Protein AF-A0AAV0LW88-F1 (afdb_monomer)

Structure (mmCIF, N/CA/C/O backbone):
data_AF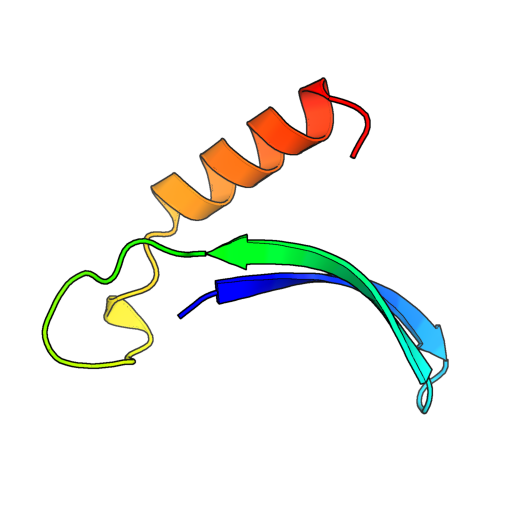-A0AAV0LW88-F1
#
_entry.id   AF-A0AAV0LW88-F1
#
loop_
_atom_site.group_PDB
_atom_site.id
_atom_site.type_symbol
_atom_site.label_atom_id
_atom_site.label_alt_id
_atom_site.label_comp_id
_atom_site.label_asym_id
_atom_site.label_entity_id
_atom_site.label_seq_id
_atom_site.pdbx_PDB_ins_code
_atom_site.Cartn_x
_atom_site.Cartn_y
_atom_site.Cartn_z
_atom_site.occupancy
_atom_site.B_iso_or_equiv
_atom_site.auth_seq_id
_atom_site.auth_comp_id
_atom_site.auth_asym_id
_atom_site.auth_atom_id
_atom_site.pdbx_PDB_model_num
ATOM 1 N N . MET A 1 1 ? 2.564 -9.985 -8.507 1.00 74.88 1 MET A N 1
ATOM 2 C CA . MET A 1 1 ? 2.646 -9.696 -7.054 1.00 74.88 1 MET A CA 1
ATOM 3 C C . MET A 1 1 ? 2.177 -8.257 -6.844 1.00 74.88 1 MET A C 1
ATOM 5 O O . MET A 1 1 ? 2.232 -7.499 -7.805 1.00 74.88 1 MET A O 1
ATOM 9 N N . GLY A 1 2 ? 1.631 -7.884 -5.687 1.00 78.75 2 GLY A N 1
ATOM 10 C CA . GLY A 1 2 ? 1.083 -6.539 -5.459 1.00 78.75 2 GLY A CA 1
ATOM 11 C C . GLY A 1 2 ? 1.079 -6.168 -3.981 1.00 78.75 2 GLY A C 1
ATOM 12 O O . GLY A 1 2 ? 1.195 -7.050 -3.131 1.00 78.75 2 GLY A O 1
ATOM 13 N N . LEU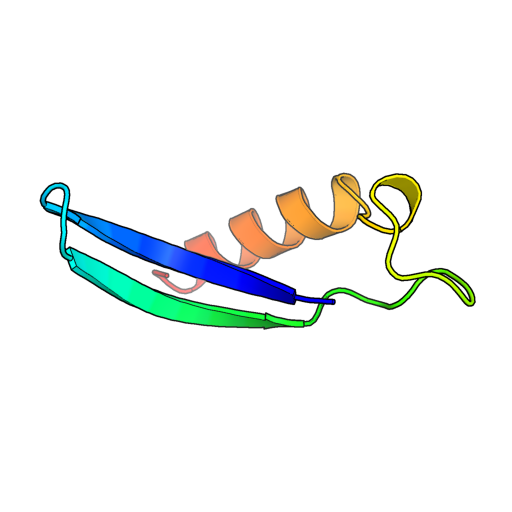 A 1 3 ? 0.962 -4.873 -3.690 1.00 83.62 3 LEU A N 1
ATOM 14 C CA . LEU A 1 3 ? 0.907 -4.350 -2.327 1.00 83.62 3 LEU A CA 1
ATOM 15 C C . LEU A 1 3 ? -0.480 -3.795 -2.019 1.00 83.62 3 LEU A C 1
ATOM 17 O O . LEU A 1 3 ? -1.082 -3.107 -2.843 1.00 83.62 3 LEU A O 1
ATOM 21 N N . MET A 1 4 ? -0.960 -4.099 -0.814 1.00 87.94 4 MET A N 1
ATOM 22 C CA . MET A 1 4 ? -2.182 -3.541 -0.244 1.00 87.94 4 MET A CA 1
ATOM 23 C C . MET A 1 4 ? -1.814 -2.407 0.710 1.00 87.94 4 MET A C 1
ATOM 25 O O . MET A 1 4 ? -0.958 -2.577 1.578 1.00 87.94 4 MET A O 1
ATOM 29 N N . LEU A 1 5 ? -2.474 -1.266 0.549 1.00 86.69 5 LEU A N 1
ATOM 30 C CA . LEU A 1 5 ? -2.393 -0.121 1.444 1.00 86.69 5 LEU A CA 1
ATOM 31 C C . LEU A 1 5 ? -3.692 -0.011 2.229 1.00 86.69 5 LEU A C 1
ATOM 33 O O . LEU A 1 5 ? -4.784 -0.257 1.711 1.00 86.69 5 LEU A O 1
ATOM 37 N N . GLY A 1 6 ? -3.582 0.369 3.491 1.00 89.12 6 GLY A N 1
ATOM 38 C CA . GLY A 1 6 ? -4.723 0.434 4.380 1.00 89.12 6 GLY A CA 1
ATOM 39 C C . GLY A 1 6 ? -4.302 0.631 5.822 1.00 89.12 6 GLY A C 1
ATOM 40 O O . GLY A 1 6 ? -3.166 1.010 6.105 1.00 89.12 6 GLY A O 1
ATOM 41 N N . GLU A 1 7 ? -5.228 0.349 6.725 1.00 89.38 7 GLU A N 1
ATOM 42 C CA . GLU A 1 7 ? -5.035 0.511 8.159 1.00 89.38 7 GLU A CA 1
ATOM 43 C C . GLU A 1 7 ? -5.479 -0.736 8.920 1.00 89.38 7 GLU A C 1
ATOM 45 O O . GLU A 1 7 ? -6.415 -1.443 8.533 1.00 89.38 7 GLU A O 1
ATOM 50 N N . PHE A 1 8 ? -4.793 -0.994 10.026 1.00 91.12 8 PHE A N 1
ATOM 51 C CA . PHE A 1 8 ? -5.222 -1.970 11.015 1.00 91.12 8 PHE A CA 1
ATOM 52 C C . PHE A 1 8 ? -6.215 -1.272 11.943 1.00 91.12 8 PHE A C 1
ATOM 54 O O . PHE A 1 8 ? -5.848 -0.317 12.625 1.00 91.12 8 PHE A O 1
ATOM 61 N N . VAL A 1 9 ? -7.476 -1.708 11.918 1.00 90.88 9 VAL A N 1
ATOM 62 C CA . VAL A 1 9 ? -8.541 -1.129 12.752 1.00 90.88 9 VAL A CA 1
ATOM 63 C C . VAL A 1 9 ? -8.489 -1.738 14.154 1.00 90.88 9 VAL A C 1
ATOM 65 O O . VAL A 1 9 ? -8.630 -1.025 15.143 1.00 90.88 9 VAL A O 1
ATOM 68 N N . ASP A 1 10 ? -8.224 -3.041 14.233 1.00 90.94 10 ASP A N 1
ATOM 69 C CA . ASP A 1 10 ? -7.974 -3.794 15.461 1.00 90.94 10 ASP A CA 1
ATOM 70 C C . ASP A 1 10 ? -7.173 -5.078 15.138 1.00 90.94 10 ASP A C 1
ATOM 72 O O . ASP A 1 10 ? -6.756 -5.287 13.997 1.00 90.94 10 ASP A O 1
ATOM 76 N N . GLU A 1 11 ? -6.923 -5.936 16.134 1.00 91.31 11 GLU A N 1
ATOM 77 C CA . GLU A 1 11 ? -6.158 -7.188 1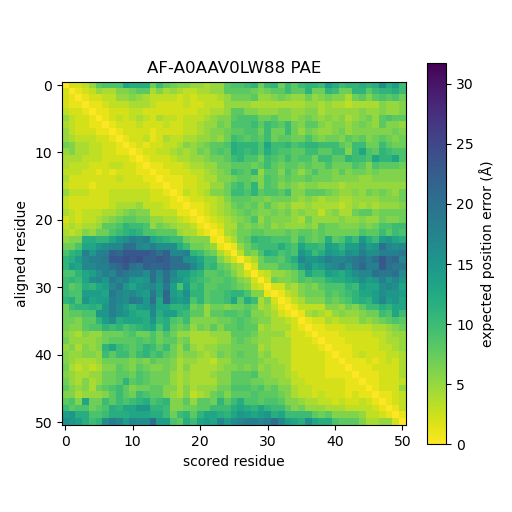5.957 1.00 91.31 11 GLU A CA 1
ATOM 78 C C . GLU A 1 11 ? -6.838 -8.216 15.039 1.00 91.31 11 GLU A C 1
ATOM 80 O O . GLU A 1 11 ? -6.185 -9.141 14.555 1.00 91.31 11 GLU A O 1
ATOM 85 N N . TYR A 1 12 ? -8.136 -8.062 14.781 1.00 92.56 12 TYR A N 1
ATOM 86 C CA . TYR A 1 12 ? -8.943 -8.991 13.992 1.00 92.56 12 TYR A CA 1
ATOM 87 C C . TYR A 1 12 ? -9.437 -8.374 12.678 1.00 92.56 12 TYR A C 1
ATOM 89 O O . TYR A 1 12 ? -9.936 -9.093 11.810 1.00 92.56 12 TYR A O 1
ATOM 97 N N . THR A 1 13 ? -9.269 -7.061 12.505 1.00 85.81 13 THR A N 1
ATOM 98 C CA . THR A 1 13 ? -9.853 -6.291 11.411 1.00 85.81 13 THR A CA 1
ATOM 99 C C . THR A 1 13 ? -8.797 -5.442 10.715 1.00 85.81 13 THR A C 1
ATOM 101 O O . THR A 1 13 ? -8.269 -4.468 11.256 1.00 85.81 13 THR A O 1
ATOM 104 N N . VAL A 1 14 ? -8.552 -5.768 9.446 1.00 92.62 14 VAL A N 1
ATOM 105 C CA . VAL A 1 14 ? -7.701 -4.987 8.541 1.00 92.62 14 VAL A CA 1
ATOM 106 C C . VAL A 1 14 ? -8.575 -4.340 7.478 1.00 92.62 14 VAL A C 1
ATOM 108 O O . VAL A 1 14 ? -9.312 -5.035 6.775 1.00 92.62 14 VAL A O 1
ATOM 111 N N . ARG A 1 15 ? -8.483 -3.016 7.323 1.00 89.56 15 ARG A N 1
ATOM 112 C CA . ARG A 1 15 ? -9.175 -2.292 6.254 1.00 89.56 15 ARG A CA 1
ATOM 113 C C . ARG A 1 15 ? -8.201 -1.974 5.130 1.00 89.56 15 ARG A C 1
ATOM 115 O O . ARG A 1 15 ? -7.331 -1.122 5.280 1.00 89.56 15 ARG A O 1
ATOM 122 N N . VAL A 1 16 ? -8.389 -2.623 3.985 1.00 89.50 16 VAL A N 1
ATOM 123 C CA . VAL A 1 16 ? -7.641 -2.338 2.753 1.00 89.50 16 VAL A CA 1
ATOM 124 C C . VAL A 1 16 ? -8.323 -1.186 2.013 1.00 89.50 16 VAL A C 1
ATOM 126 O O . VAL A 1 16 ? -9.501 -1.278 1.676 1.00 89.50 16 VAL A O 1
ATOM 129 N N . VAL A 1 17 ? -7.593 -0.091 1.798 1.00 88.06 17 VAL A N 1
ATOM 130 C CA . VAL A 1 17 ? -8.081 1.149 1.164 1.00 88.06 17 VAL A CA 1
ATOM 131 C C . VAL A 1 17 ? -7.600 1.262 -0.285 1.00 88.06 17 VAL A C 1
ATOM 133 O O . VAL A 1 17 ? -8.277 1.872 -1.112 1.00 88.06 17 VAL A O 1
ATOM 136 N N . ASP A 1 18 ? -6.451 0.668 -0.612 1.00 85.06 18 ASP A N 1
ATOM 137 C CA . ASP A 1 18 ? -5.918 0.666 -1.971 1.00 85.06 18 ASP A CA 1
ATOM 138 C C . ASP A 1 18 ? -5.067 -0.567 -2.269 1.00 85.06 18 ASP A C 1
ATOM 140 O O . ASP A 1 18 ? -4.520 -1.199 -1.364 1.00 85.06 18 ASP A O 1
ATOM 144 N N . VAL A 1 19 ? -4.935 -0.902 -3.550 1.00 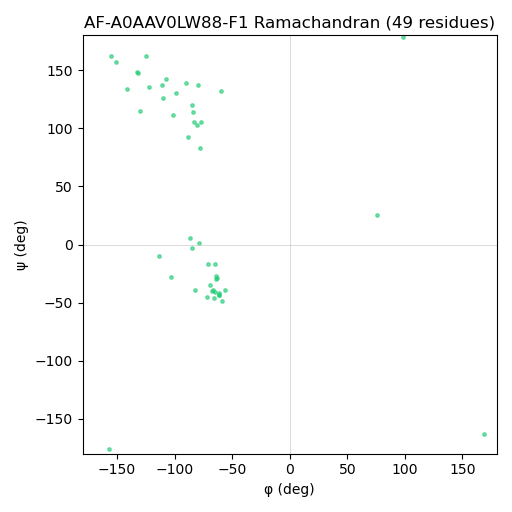85.19 19 VAL A N 1
ATOM 145 C CA . VAL A 1 19 ? -4.084 -2.000 -4.012 1.00 85.19 19 VAL A CA 1
ATOM 146 C C . VAL A 1 19 ? -3.411 -1.587 -5.310 1.00 85.19 19 VAL A C 1
ATOM 148 O O . VAL A 1 19 ? -4.079 -1.112 -6.226 1.00 85.19 19 VAL A O 1
ATOM 151 N N . PHE A 1 20 ? -2.106 -1.817 -5.431 1.00 82.75 20 PHE A N 1
ATOM 152 C CA . PHE A 1 20 ? -1.405 -1.611 -6.695 1.00 82.75 20 PHE A CA 1
ATOM 153 C C . PHE A 1 20 ? -0.507 -2.795 -7.049 1.00 82.75 20 PHE A C 1
ATOM 155 O O . PHE A 1 20 ? 0.011 -3.518 -6.192 1.00 82.75 20 PHE A O 1
ATOM 162 N N . ALA A 1 21 ? -0.366 -3.021 -8.353 1.00 80.75 21 ALA A N 1
ATOM 163 C CA . ALA A 1 21 ? 0.415 -4.122 -8.890 1.00 80.75 21 ALA A CA 1
ATOM 164 C C . ALA A 1 21 ? 1.909 -3.783 -8.869 1.00 80.75 21 ALA A C 1
ATOM 166 O O . ALA A 1 21 ? 2.309 -2.683 -9.247 1.00 80.75 21 ALA A O 1
ATOM 167 N N . MET A 1 22 ? 2.729 -4.754 -8.473 1.00 78.75 22 MET A N 1
ATOM 168 C CA . MET A 1 22 ? 4.174 -4.686 -8.648 1.00 78.75 22 MET A CA 1
ATOM 169 C C . MET A 1 22 ? 4.560 -5.293 -9.998 1.00 78.75 22 MET A C 1
ATOM 171 O O . MET A 1 22 ? 4.009 -6.342 -10.368 1.00 78.75 22 MET A O 1
ATOM 175 N N . PRO A 1 23 ? 5.505 -4.677 -10.730 1.00 71.50 23 PRO A N 1
ATOM 176 C CA . PRO A 1 23 ? 6.040 -5.267 -11.946 1.00 71.50 23 PRO A CA 1
ATOM 177 C C . PRO A 1 23 ? 6.685 -6.615 -11.610 1.00 71.50 23 PRO A C 1
ATOM 179 O O . PRO A 1 23 ? 7.430 -6.749 -10.642 1.00 71.50 23 PRO A O 1
ATOM 182 N N . GLN A 1 24 ? 6.364 -7.643 -12.390 1.00 64.56 24 GLN A N 1
ATOM 183 C CA . GLN A 1 24 ? 6.910 -8.975 -12.173 1.00 64.56 24 GLN A CA 1
ATOM 184 C C . GLN A 1 24 ? 8.321 -9.050 -12.775 1.00 64.56 24 GLN A C 1
ATOM 186 O O . GLN A 1 24 ? 8.471 -9.165 -13.989 1.00 64.56 24 GLN A O 1
ATOM 191 N N . SER A 1 25 ? 9.354 -8.987 -11.934 1.00 61.59 25 SER A N 1
ATOM 192 C CA . SER A 1 25 ? 10.740 -9.227 -12.350 1.00 61.59 25 SER A CA 1
ATOM 193 C C . SER A 1 25 ? 11.059 -10.726 -12.235 1.00 61.59 25 SER A C 1
ATOM 195 O O . SER A 1 25 ? 11.406 -11.217 -11.166 1.00 61.59 25 SER A O 1
ATOM 197 N N . GLY A 1 26 ? 10.872 -11.482 -13.326 1.00 64.31 26 GLY A N 1
ATOM 198 C CA . GLY A 1 26 ? 11.228 -12.910 -13.421 1.00 64.31 26 GLY A CA 1
ATOM 199 C C . GLY A 1 26 ? 10.093 -13.931 -13.199 1.00 64.31 26 GLY A C 1
ATOM 200 O O . GLY A 1 26 ? 8.935 -13.597 -12.952 1.00 64.31 26 GLY A O 1
ATOM 201 N N . THR A 1 2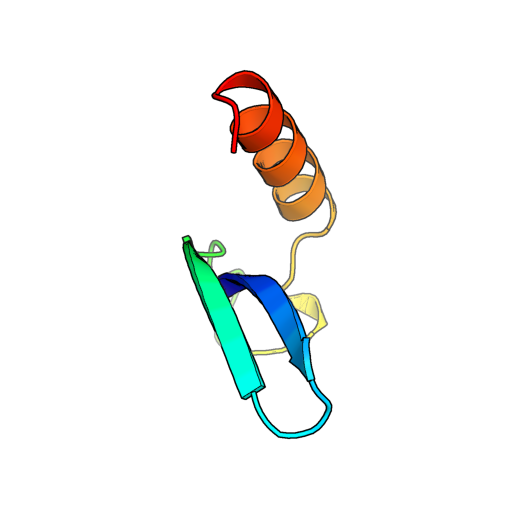7 ? 10.428 -15.223 -13.327 1.00 60.41 27 THR A N 1
ATOM 202 C CA . THR A 1 27 ? 9.488 -16.369 -13.292 1.00 60.41 27 THR A CA 1
ATOM 203 C C . THR A 1 27 ? 9.028 -16.785 -11.889 1.00 60.41 27 THR A C 1
ATOM 205 O O . THR A 1 27 ? 8.273 -17.746 -11.764 1.00 60.41 27 THR A O 1
ATOM 208 N N . GLY A 1 28 ? 9.467 -16.099 -10.832 1.00 56.81 28 GLY A N 1
ATOM 209 C CA . GLY A 1 28 ? 9.157 -16.450 -9.446 1.00 56.81 28 GLY A CA 1
ATOM 210 C C . GLY A 1 28 ? 8.467 -15.313 -8.703 1.00 56.81 28 GLY A C 1
ATOM 211 O O . GLY A 1 28 ? 8.885 -14.162 -8.784 1.00 56.81 28 GLY A O 1
ATOM 212 N N . VAL A 1 29 ? 7.418 -15.637 -7.946 1.00 57.72 29 VAL A N 1
ATOM 213 C CA . VAL A 1 29 ? 6.899 -14.752 -6.895 1.00 57.72 29 VAL A CA 1
ATOM 214 C C . VAL A 1 29 ? 7.837 -14.906 -5.696 1.00 57.72 29 VAL A C 1
ATOM 216 O O . VAL A 1 29 ? 7.597 -15.742 -4.831 1.00 57.72 29 VAL A O 1
ATOM 219 N N . SER A 1 30 ? 8.954 -14.178 -5.696 1.00 64.62 30 SER A N 1
ATOM 220 C CA . SER A 1 30 ? 9.974 -14.248 -4.645 1.00 64.62 30 SER A CA 1
ATOM 221 C C . SER A 1 30 ? 10.257 -12.867 -4.043 1.00 64.62 30 SER A C 1
ATOM 223 O O . SER A 1 30 ? 9.877 -11.844 -4.617 1.00 64.62 30 SER A O 1
ATOM 225 N N . VAL A 1 31 ? 10.873 -12.823 -2.856 1.00 61.97 31 VAL A N 1
ATOM 226 C CA . VAL A 1 31 ? 11.163 -11.560 -2.142 1.00 61.97 31 VAL A CA 1
ATOM 227 C C . VAL A 1 31 ? 12.140 -10.696 -2.946 1.00 61.97 31 VAL A C 1
ATOM 229 O O . VAL A 1 31 ? 12.042 -9.475 -2.932 1.00 61.97 31 VAL A O 1
ATOM 232 N N . GLU A 1 32 ? 13.013 -11.324 -3.732 1.00 64.62 32 GLU A N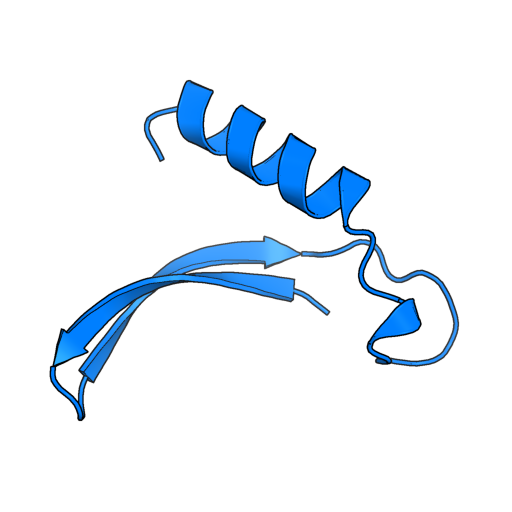 1
ATOM 233 C CA . GLU A 1 32 ? 13.966 -10.661 -4.625 1.00 64.62 32 GLU A CA 1
ATOM 234 C C . GLU A 1 32 ? 13.294 -9.998 -5.840 1.00 64.62 32 GLU A C 1
ATOM 236 O O . GLU A 1 32 ? 13.899 -9.146 -6.486 1.00 64.62 32 GLU A O 1
ATOM 241 N N . ALA A 1 33 ? 12.045 -10.365 -6.152 1.00 62.56 33 ALA A N 1
ATOM 242 C CA . ALA A 1 33 ? 11.256 -9.749 -7.218 1.00 62.56 33 ALA A CA 1
ATOM 243 C C . ALA A 1 33 ? 10.523 -8.471 -6.760 1.00 62.56 33 ALA A C 1
ATOM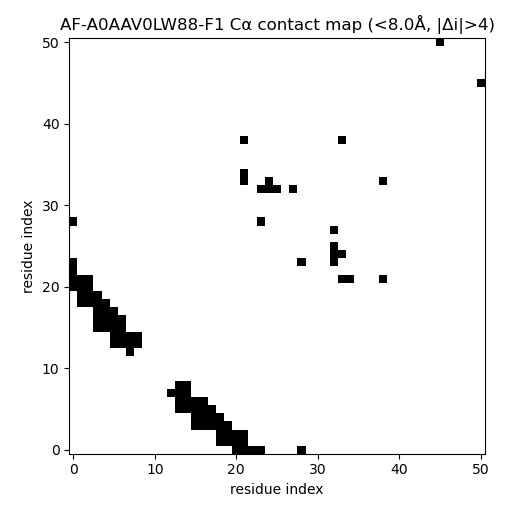 245 O O . ALA A 1 33 ? 9.848 -7.831 -7.570 1.00 62.56 33 ALA A O 1
ATOM 246 N N . VAL A 1 34 ? 10.624 -8.100 -5.474 1.00 66.19 34 VAL A N 1
ATOM 247 C CA . VAL A 1 34 ? 10.119 -6.825 -4.949 1.00 66.19 34 VAL A CA 1
ATOM 248 C C . VAL A 1 34 ? 11.168 -5.744 -5.215 1.00 66.19 34 VAL A C 1
ATOM 250 O O . VAL A 1 34 ? 12.191 -5.669 -4.539 1.00 66.19 34 VAL A O 1
ATOM 253 N N . ASP A 1 35 ? 10.910 -4.872 -6.187 1.00 76.12 35 ASP A N 1
ATOM 254 C CA . ASP A 1 35 ? 11.752 -3.697 -6.408 1.00 76.12 35 ASP A CA 1
ATOM 255 C C . ASP A 1 35 ? 11.445 -2.614 -5.354 1.00 76.12 35 ASP A C 1
ATOM 257 O O . ASP A 1 35 ? 10.424 -1.921 -5.405 1.00 76.12 35 ASP A O 1
ATOM 261 N N . HIS A 1 36 ? 12.355 -2.461 -4.389 1.00 74.25 36 HIS A N 1
ATOM 262 C CA . HIS A 1 36 ? 12.257 -1.465 -3.320 1.00 74.25 36 HIS A CA 1
ATOM 263 C C . HIS A 1 36 ? 12.289 -0.013 -3.826 1.00 74.25 36 HIS A C 1
ATOM 265 O O . HIS A 1 36 ? 11.692 0.870 -3.201 1.00 74.25 36 HIS A O 1
ATOM 271 N N . VAL A 1 37 ? 12.951 0.252 -4.957 1.00 80.19 37 VAL A N 1
ATOM 272 C CA . VAL A 1 37 ? 12.995 1.587 -5.569 1.00 80.19 37 VAL A CA 1
ATOM 273 C C . VAL A 1 37 ? 11.631 1.909 -6.166 1.00 80.19 37 VAL A C 1
ATOM 275 O O . VAL A 1 37 ? 11.082 2.983 -5.914 1.00 80.19 37 VAL A O 1
ATOM 278 N N . PHE A 1 38 ? 11.040 0.954 -6.888 1.00 77.00 38 PHE A N 1
ATOM 279 C CA . PHE A 1 38 ? 9.694 1.105 -7.439 1.00 77.00 38 PHE A CA 1
ATOM 280 C C . PHE A 1 38 ? 8.646 1.290 -6.335 1.00 77.00 38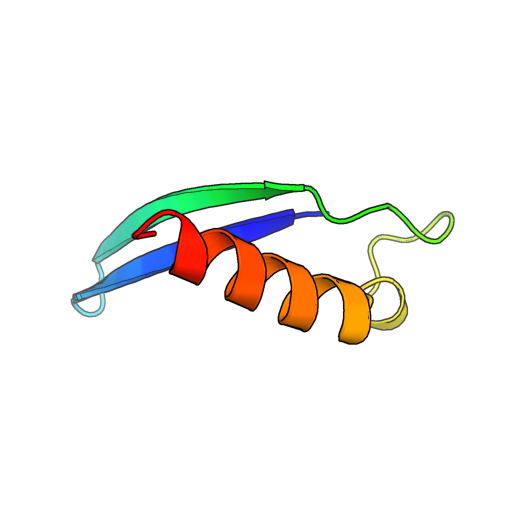 PHE A C 1
ATOM 282 O O . PHE A 1 38 ? 7.804 2.181 -6.430 1.00 77.00 38 PHE A O 1
ATOM 289 N N . GLN A 1 39 ? 8.731 0.510 -5.254 1.00 77.62 39 GLN A N 1
ATOM 290 C CA . GLN A 1 39 ? 7.832 0.643 -4.107 1.00 77.62 39 GLN A CA 1
ATOM 291 C C . GLN A 1 39 ? 7.888 2.041 -3.481 1.00 77.62 39 GLN A C 1
ATOM 293 O O . GLN A 1 39 ? 6.844 2.644 -3.240 1.00 77.62 39 GLN A O 1
ATOM 298 N N . THR A 1 40 ? 9.091 2.554 -3.219 1.00 81.88 40 THR A N 1
ATOM 299 C CA . THR A 1 40 ? 9.270 3.854 -2.556 1.00 81.88 40 THR A CA 1
ATOM 300 C C . THR A 1 40 ? 8.762 4.991 -3.440 1.00 81.88 40 THR A C 1
ATOM 302 O O . THR A 1 40 ? 7.967 5.814 -2.990 1.00 81.88 40 THR A O 1
ATOM 305 N N . ASN A 1 41 ? 9.121 4.972 -4.726 1.00 84.88 41 ASN A N 1
ATOM 306 C CA . ASN A 1 41 ? 8.653 5.963 -5.692 1.00 84.88 41 ASN A CA 1
ATOM 307 C C . ASN A 1 41 ? 7.126 5.943 -5.837 1.00 84.88 41 ASN A C 1
ATOM 309 O O . ASN A 1 41 ? 6.499 6.998 -5.850 1.00 84.88 41 ASN A O 1
ATOM 313 N N . MET A 1 42 ? 6.512 4.757 -5.909 1.00 82.19 42 MET A N 1
ATOM 314 C CA . MET A 1 42 ? 5.061 4.640 -6.059 1.00 82.19 42 MET A CA 1
ATOM 315 C C . MET A 1 42 ? 4.315 5.139 -4.816 1.00 82.19 42 MET A C 1
ATOM 317 O O . MET A 1 42 ? 3.301 5.821 -4.948 1.00 82.19 42 MET A O 1
ATOM 321 N N . LEU A 1 43 ? 4.831 4.869 -3.612 1.00 83.69 43 LEU A N 1
ATOM 322 C CA . LEU A 1 43 ? 4.280 5.428 -2.374 1.00 83.69 43 LEU A CA 1
ATOM 323 C C . LEU A 1 43 ? 4.363 6.958 -2.358 1.00 83.69 43 LEU A C 1
ATOM 325 O O . LEU A 1 43 ? 3.404 7.615 -1.965 1.00 83.69 43 LEU A O 1
ATOM 329 N N . ASP A 1 44 ? 5.473 7.536 -2.810 1.00 85.25 44 ASP A N 1
ATOM 330 C CA . ASP A 1 44 ? 5.623 8.991 -2.863 1.00 85.25 44 ASP A CA 1
ATOM 331 C C . ASP A 1 44 ? 4.724 9.638 -3.927 1.00 85.25 44 ASP A C 1
ATOM 333 O O . ASP A 1 44 ? 4.171 10.712 -3.689 1.00 85.25 44 ASP A O 1
ATOM 337 N N . MET A 1 45 ? 4.494 8.971 -5.061 1.00 84.44 45 MET A N 1
ATOM 338 C CA . MET A 1 45 ? 3.518 9.415 -6.063 1.00 84.44 45 MET A CA 1
ATOM 339 C C . MET A 1 45 ? 2.075 9.325 -5.545 1.00 84.44 45 MET A C 1
ATOM 341 O O . MET A 1 45 ? 1.287 10.239 -5.781 1.00 84.44 45 MET A O 1
ATOM 345 N N . LEU A 1 46 ? 1.722 8.273 -4.799 1.00 83.31 46 LEU A N 1
ATOM 346 C CA . LEU A 1 46 ? 0.392 8.138 -4.194 1.00 83.31 46 LEU A CA 1
ATOM 347 C C . LEU A 1 46 ? 0.136 9.225 -3.137 1.00 83.31 46 LEU A C 1
ATOM 349 O O . LEU A 1 46 ? -0.917 9.871 -3.189 1.00 83.31 46 LEU A O 1
ATOM 353 N N . LYS A 1 47 ? 1.137 9.549 -2.305 1.00 82.44 47 LYS A N 1
ATOM 354 C CA . LYS A 1 47 ? 1.059 10.668 -1.345 1.00 82.44 47 LYS A CA 1
ATOM 355 C C . LYS A 1 47 ? 0.740 11.999 -2.020 1.00 82.44 47 LYS A C 1
ATOM 357 O O . LYS A 1 47 ? -0.042 12.785 -1.490 1.00 82.44 47 LYS A O 1
ATOM 362 N N . GLN A 1 48 ? 1.310 12.264 -3.199 1.00 80.75 48 GLN A N 1
ATOM 363 C CA . GLN A 1 48 ? 1.032 13.495 -3.954 1.00 80.75 48 GLN A CA 1
ATOM 364 C C . GLN A 1 48 ? -0.429 13.590 -4.411 1.00 80.75 48 GLN A C 1
ATOM 366 O O . GLN A 1 48 ? -0.957 14.689 -4.553 1.00 80.75 48 GLN A O 1
ATOM 371 N N . THR A 1 49 ? -1.095 12.451 -4.607 1.00 83.06 49 THR A N 1
ATOM 372 C CA . THR A 1 49 ? -2.519 12.389 -4.972 1.00 83.06 49 THR A CA 1
ATOM 373 C C . THR A 1 49 ? -3.467 12.411 -3.769 1.00 83.06 49 THR A C 1
ATOM 375 O O . THR A 1 49 ? -4.678 12.296 -3.948 1.00 83.06 49 THR A O 1
ATOM 378 N N . GLY A 1 50 ? -2.940 12.589 -2.550 1.00 75.81 50 GLY A N 1
ATOM 379 C CA . GLY A 1 50 ? -3.728 12.589 -1.316 1.00 75.81 50 GLY A CA 1
ATOM 380 C C . GLY A 1 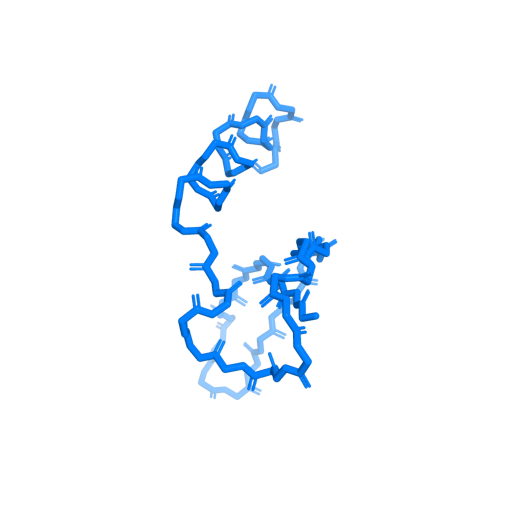50 ? -4.160 11.192 -0.866 1.00 75.81 50 GLY A C 1
ATOM 381 O O . GLY A 1 50 ? -5.192 11.069 -0.206 1.00 75.81 50 GLY A O 1
ATOM 382 N N . ARG A 1 51 ? -3.404 10.158 -1.255 1.00 56.50 51 ARG A N 1
ATOM 383 C CA . ARG A 1 51 ? -3.609 8.765 -0.844 1.00 56.50 51 ARG A CA 1
ATOM 384 C C . ARG A 1 51 ? -2.499 8.294 0.084 1.00 56.50 51 ARG A C 1
ATOM 386 O O . ARG A 1 51 ? -1.334 8.698 -0.134 1.00 56.50 51 ARG A O 1
#

Organism: NCBI:txid586396

Solvent-accessible surface area (backbone atoms only — not comparable to full-atom values): 3301 Å² total; per-residue (Å²): 102,67,53,78,40,65,48,75,78,51,100,88,40,74,47,78,77,45,74,51,79,46,74,76,57,69,99,54,99,48,79,87,30,59,56,64,66,60,52,53,53,50,53,54,54,38,46,74,73,77,90

Radius of gyration: 12.86 Å; Cα contacts (8 Å, |Δi|>4): 47; chains: 1; bounding box: 24×30×29 Å

InterPro domains:
  IPR000555 JAB1/MPN/MOV34 metalloenzyme domain [PF01398] (1-49)
  IPR050242 JAMM/MPN+ metalloenzymes, peptidase M67A [PTHR10410] (1-51)

Foldseek 3Di:
DKDFDFDDPDPVDTDTPDIDDQDQDDDDPDPVRDDPVVVVVVVVVVVVVVD

Secondary structure (DSSP, 8-state):
-EEEEEEE-SSS-EEEEEEEEPP--SSS--GGG--HHHHHHHHHHHHHTT-

Nearest PDB structures (foldseek):
  5gjr-assembly1_9  TM=9.533E-01  e=4.039E-05  Homo sapiens
  3jck-assembly1_G  TM=9.558E-01  e=5.320E-05  Saccharomyces cerevisiae S288C

pLDDT: mean 78.66, std 10.61, range [56.5, 92.62]

Sequence (51 aa):
MGLMLGEFVDEYTVRVVDVFAMPQSGTGVSVEAVDHVFQTNMLDMLKQTGR

Mean predicted aligned error: 7.1 Å